Protein AF-A0A382MYD6-F1 (afdb_monomer)

Foldseek 3Di:
DEEEAACCLVVPDPPCVVSVVVRVVVLVVQLVVLVVCPPNDAYEYEHAYDALVVCVVVVHHSPLHDHPVQSVVVVVCRVVHDDHSYYHYHSDGDDDD

Nearest PDB structures (foldseek):
  3d7l-assembly3_G  TM=8.990E-01  e=3.103E-06  Listeria innocua
  3gz4-assembly1_B  TM=7.779E-01  e=1.334E-03  Escherichia coli O6
  5t5q-assembly1_D  TM=7.458E-01  e=4.870E-03  Brucella abortus 2308
  3gem-assembly1_C  TM=7.860E-01  e=8.991E-03  Pseudomonas savastanoi pv. phaseolicola 1448A
  2dtd-assembly1_A  TM=7.368E-01  e=7.329E-03  Thermoplasma acidophilum

InterPro domains:
  IPR036291 NAD(P)-binding domain superfamily [SSF51735] (8-93)

Radius of gyration: 14.16 Å; Cα contacts (8 Å, |Δi|>4): 169; chains: 1; bounding box: 29×30×40 Å

pLDDT: mean 95.49, std 6.43, range [51.78, 98.69]

Secondary structure (DSSP, 8-state):
-EEE--GGGTS--TT-HHHHHHHHHHHHHHHHHHHHTTTT---EEEEE--BHHHHHHTTS-STTSBPHHHHHHHHHHHHHS---S-EEEESSPPPP-

Sequence (97 aa):
FTLTTGGLSQNPEAGTSAVSMVGGGGEAFARGAAIDLKQRYRINVVSPGWVAETRQQMGLDPMPGIWAKDLAKYYVYLVEGTATGEVANADEPLVSS

Mean predicted aligned error: 2.94 Å

Structure (mmCIF, N/CA/C/O backbone):
data_AF-A0A382MYD6-F1
#
_entry.id   AF-A0A382MYD6-F1
#
loop_
_atom_site.group_PDB
_atom_site.id
_atom_site.type_symbol
_atom_site.label_atom_id
_atom_site.label_alt_id
_atom_site.label_comp_id
_atom_site.label_asym_id
_atom_site.label_entity_id
_atom_site.label_seq_id
_atom_site.pdbx_PDB_ins_code
_atom_site.Cartn_x
_atom_site.Cartn_y
_atom_site.Cartn_z
_atom_site.occupancy
_atom_site.B_iso_or_equiv
_atom_site.auth_seq_id
_atom_site.auth_comp_id
_atom_site.auth_asym_id
_atom_site.auth_atom_id
_atom_site.pdbx_PDB_model_num
ATOM 1 N N . PHE A 1 1 ? -9.685 -1.520 7.122 1.00 95.06 1 PHE A N 1
ATOM 2 C CA . PHE A 1 1 ? -9.392 -0.921 5.810 1.00 95.06 1 PHE A CA 1
ATOM 3 C C . PHE A 1 1 ? -7.924 -1.121 5.501 1.00 95.06 1 PHE A C 1
ATOM 5 O O . PHE A 1 1 ? -7.105 -0.957 6.398 1.00 95.06 1 PHE A O 1
ATOM 12 N N . THR A 1 2 ? -7.607 -1.442 4.255 1.00 98.00 2 THR A N 1
ATOM 13 C CA . THR A 1 2 ? -6.228 -1.500 3.767 1.00 98.00 2 THR A CA 1
ATOM 14 C C . THR A 1 2 ? -6.210 -0.753 2.447 1.00 98.00 2 THR A C 1
ATOM 16 O O . THR A 1 2 ? -6.949 -1.115 1.535 1.00 98.00 2 THR A O 1
ATOM 19 N N . LEU A 1 3 ? -5.458 0.340 2.392 1.00 98.12 3 LEU A N 1
ATOM 20 C CA . LEU A 1 3 ? -5.319 1.184 1.211 1.00 98.12 3 LEU A CA 1
ATOM 21 C C . LEU A 1 3 ? -4.022 0.844 0.476 1.00 98.12 3 LEU A C 1
ATOM 23 O O . LEU A 1 3 ? -3.111 0.251 1.052 1.00 98.12 3 LEU A O 1
ATOM 27 N N . THR A 1 4 ? -3.930 1.273 -0.776 1.00 97.81 4 THR A N 1
ATOM 28 C CA . THR A 1 4 ? -2.721 1.143 -1.592 1.00 97.81 4 THR A CA 1
ATOM 29 C C . THR A 1 4 ? -2.179 2.528 -1.906 1.00 97.81 4 THR A C 1
ATOM 31 O O . THR A 1 4 ? -2.932 3.397 -2.349 1.00 97.81 4 THR A O 1
ATOM 34 N N . THR A 1 5 ? -0.881 2.727 -1.690 1.00 97.31 5 THR A N 1
ATOM 35 C CA . THR A 1 5 ? -0.131 3.884 -2.198 1.00 97.31 5 THR A CA 1
ATOM 36 C C . THR A 1 5 ? 0.939 3.390 -3.176 1.00 97.31 5 THR A C 1
ATOM 38 O O . THR A 1 5 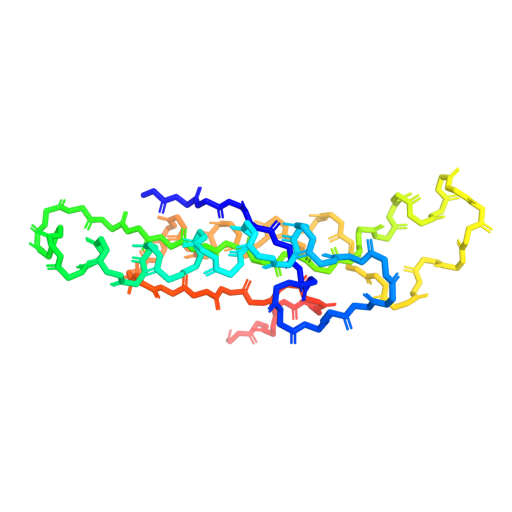? 0.617 2.638 -4.094 1.00 97.31 5 THR A O 1
ATOM 41 N N . GLY A 1 6 ? 2.197 3.789 -3.013 1.00 94.75 6 GLY A N 1
ATOM 42 C CA . GLY A 1 6 ? 3.313 3.342 -3.836 1.00 94.75 6 GLY A CA 1
ATOM 43 C C . GLY A 1 6 ? 4.624 3.879 -3.285 1.00 94.75 6 GLY A C 1
ATOM 44 O O . GLY A 1 6 ? 4.657 5.003 -2.787 1.00 94.75 6 GLY A O 1
ATOM 45 N N . GLY A 1 7 ? 5.701 3.105 -3.423 1.00 94.19 7 GLY A N 1
ATOM 46 C CA . GLY A 1 7 ? 7.008 3.377 -2.816 1.00 94.19 7 GLY A CA 1
ATOM 47 C C . GLY A 1 7 ? 7.620 4.729 -3.192 1.00 94.19 7 GLY A C 1
ATOM 48 O O . GLY A 1 7 ? 8.449 5.252 -2.453 1.00 94.19 7 GLY A O 1
ATOM 49 N N . LEU A 1 8 ? 7.149 5.361 -4.275 1.00 95.19 8 LEU A N 1
ATOM 50 C CA . LEU A 1 8 ? 7.516 6.727 -4.668 1.00 95.19 8 LEU A CA 1
ATOM 51 C C . LEU A 1 8 ? 7.105 7.798 -3.642 1.00 95.19 8 LEU A C 1
ATOM 53 O O . LEU A 1 8 ? 7.591 8.926 -3.720 1.00 95.19 8 LEU A O 1
ATOM 57 N N . SER A 1 9 ? 6.214 7.489 -2.697 1.00 94.69 9 SER A N 1
ATOM 58 C CA . SER A 1 9 ? 5.930 8.359 -1.548 1.00 94.69 9 SER A CA 1
ATOM 59 C C . SER A 1 9 ? 7.125 8.479 -0.595 1.00 94.69 9 SER A C 1
ATOM 61 O O . SER A 1 9 ? 7.313 9.543 -0.010 1.00 94.69 9 SER A O 1
ATOM 63 N N . GLN A 1 10 ? 7.928 7.416 -0.461 1.00 93.00 10 GLN A N 1
ATOM 64 C CA . GLN A 1 10 ? 9.111 7.360 0.408 1.00 93.00 10 GLN A CA 1
ATOM 65 C C . GLN A 1 10 ? 10.406 7.598 -0.372 1.00 93.00 10 GLN A C 1
ATOM 67 O O . GLN A 1 10 ? 11.312 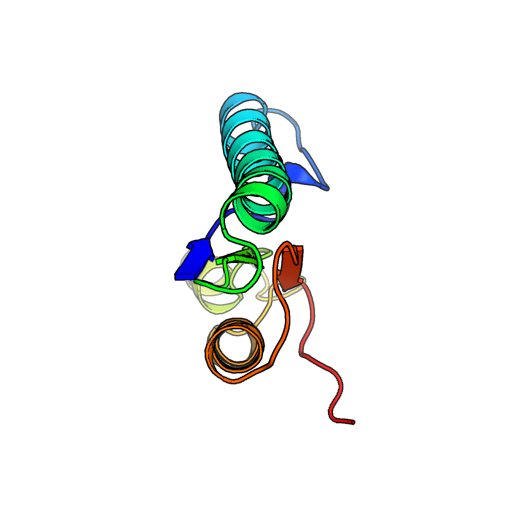8.267 0.117 1.00 93.00 10 GLN A O 1
ATOM 72 N N . ASN A 1 11 ? 10.470 7.070 -1.596 1.00 93.31 11 ASN A N 1
ATOM 73 C CA . ASN A 1 11 ? 11.629 7.108 -2.482 1.00 93.31 11 ASN A CA 1
ATOM 74 C C . ASN A 1 11 ? 11.259 7.847 -3.784 1.00 93.31 11 ASN A C 1
ATOM 76 O O . ASN A 1 11 ? 11.076 7.207 -4.819 1.00 93.31 11 ASN A O 1
ATOM 80 N N . PRO A 1 12 ? 11.052 9.177 -3.749 1.00 94.06 12 PRO A N 1
ATOM 81 C CA . PRO A 1 12 ? 10.665 9.941 -4.930 1.00 94.06 12 PRO A CA 1
ATOM 82 C C . PRO A 1 12 ? 11.774 9.959 -5.989 1.00 94.06 12 PRO A C 1
ATOM 84 O O . PRO A 1 12 ? 12.962 10.013 -5.670 1.00 94.06 12 PRO A O 1
ATOM 87 N N . GLU A 1 13 ? 11.372 10.014 -7.257 1.00 93.38 13 GLU A N 1
ATOM 88 C CA . GLU A 1 13 ? 12.267 10.086 -8.411 1.00 93.38 13 GLU A CA 1
ATOM 89 C C . GLU A 1 13 ? 11.950 11.316 -9.281 1.00 93.38 13 GLU A C 1
ATOM 91 O O . GLU A 1 13 ? 10.936 12.006 -9.120 1.00 93.38 13 GLU A O 1
ATOM 96 N N . ALA A 1 14 ? 12.836 11.631 -10.229 1.00 97.06 14 ALA A N 1
ATOM 97 C CA . ALA A 1 14 ? 12.605 12.731 -11.159 1.00 97.06 14 ALA A CA 1
ATOM 98 C C . ALA A 1 14 ? 11.306 12.503 -11.956 1.00 97.06 14 ALA A C 1
ATOM 100 O O . ALA A 1 14 ? 11.112 11.461 -12.573 1.00 97.06 14 ALA A O 1
ATOM 101 N N . GLY A 1 15 ? 10.412 13.496 -11.951 1.00 97.00 15 GLY A N 1
ATOM 102 C CA . GLY A 1 15 ? 9.121 13.415 -12.644 1.00 97.00 15 GLY A CA 1
ATOM 103 C C . GLY A 1 15 ? 7.984 12.764 -11.845 1.00 97.00 15 GLY A C 1
ATOM 104 O O . GLY A 1 15 ? 6.871 12.693 -12.359 1.00 97.00 15 GLY A O 1
ATOM 105 N N . THR A 1 16 ? 8.202 12.352 -10.589 1.00 96.75 16 THR A N 1
ATOM 106 C CA . THR A 1 16 ? 7.173 11.662 -9.783 1.00 96.75 16 THR A CA 1
ATOM 107 C C . THR A 1 16 ? 6.480 12.546 -8.743 1.00 96.75 16 THR A C 1
ATOM 109 O O . THR A 1 16 ? 5.719 12.039 -7.924 1.00 96.75 16 THR A O 1
ATOM 112 N N . SER A 1 17 ? 6.683 13.868 -8.760 1.00 97.81 17 SER A N 1
ATOM 113 C CA . SER A 1 17 ? 6.218 14.779 -7.695 1.00 97.81 17 SER A CA 1
ATOM 114 C C . SER A 1 17 ? 4.726 14.648 -7.361 1.00 97.81 17 SER A C 1
ATOM 116 O O . SER A 1 17 ? 4.359 14.578 -6.188 1.00 97.81 17 SER A O 1
ATOM 118 N N . ALA A 1 18 ? 3.864 14.560 -8.378 1.00 97.88 18 ALA A N 1
ATOM 119 C CA . ALA A 1 18 ? 2.423 14.428 -8.188 1.00 97.88 18 ALA A CA 1
ATOM 120 C C . ALA A 1 18 ? 2.042 13.096 -7.520 1.00 97.88 18 ALA A C 1
ATOM 122 O O . ALA A 1 18 ? 1.245 13.083 -6.582 1.00 97.88 18 ALA A O 1
ATOM 123 N N . VAL A 1 19 ? 2.631 11.980 -7.962 1.00 96.50 19 VAL A N 1
ATOM 124 C CA . VAL A 1 19 ? 2.327 10.654 -7.399 1.00 96.50 19 VAL A CA 1
ATOM 125 C C . VAL A 1 19 ? 2.927 10.481 -6.003 1.00 96.50 19 VAL A C 1
ATOM 127 O O . VAL A 1 19 ? 2.263 9.929 -5.129 1.00 96.50 19 VAL A O 1
ATOM 130 N N . SER A 1 20 ? 4.115 11.040 -5.753 1.00 97.62 20 SER A N 1
ATOM 131 C CA . SER A 1 20 ? 4.736 11.080 -4.425 1.00 97.62 20 SER A CA 1
ATOM 132 C C . SER A 1 20 ? 3.883 11.873 -3.431 1.00 97.62 20 SER A C 1
ATOM 134 O O . SER A 1 20 ? 3.647 11.403 -2.321 1.00 97.62 20 SER A O 1
ATOM 136 N N . MET A 1 21 ? 3.350 13.034 -3.839 1.00 98.31 21 MET A N 1
ATOM 137 C CA . MET A 1 21 ? 2.448 13.841 -3.009 1.00 98.31 21 MET A CA 1
ATOM 138 C C . MET A 1 21 ? 1.166 13.078 -2.656 1.00 98.31 21 MET A C 1
ATOM 140 O O . MET A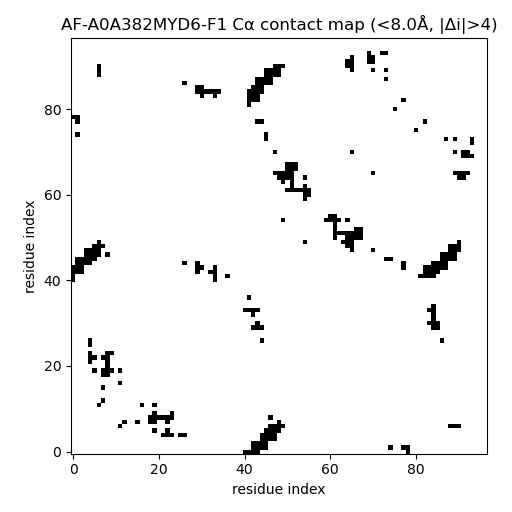 1 21 ? 0.786 13.034 -1.488 1.00 98.31 21 MET A O 1
ATOM 144 N N . VAL A 1 22 ? 0.495 12.474 -3.642 1.00 97.94 22 VAL A N 1
ATOM 145 C CA . VAL A 1 22 ? -0.761 11.7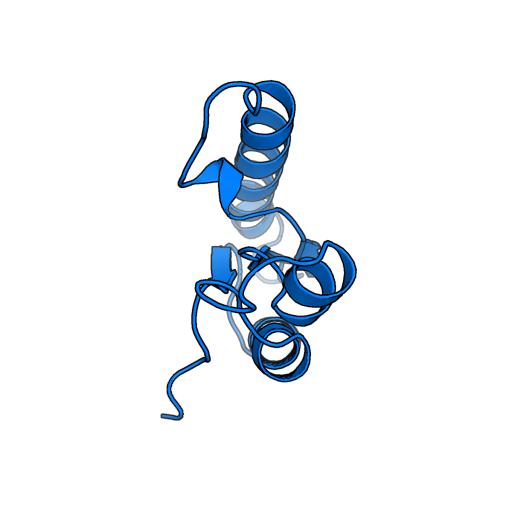43 -3.399 1.00 97.94 22 VAL A CA 1
ATOM 146 C C . VAL A 1 22 ? -0.517 10.511 -2.524 1.00 97.94 22 VAL A C 1
ATOM 148 O O . VAL A 1 22 ? -1.269 10.285 -1.576 1.00 97.94 22 VAL A O 1
ATOM 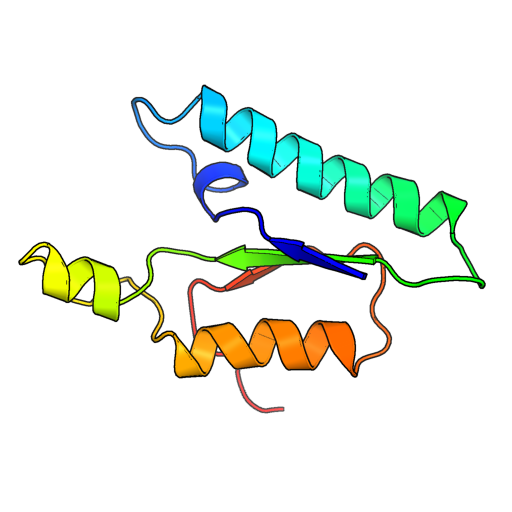151 N N . GLY A 1 23 ? 0.555 9.755 -2.782 1.00 97.81 23 GLY A N 1
ATOM 152 C CA . GLY A 1 23 ? 0.945 8.610 -1.959 1.00 97.81 23 GLY A CA 1
ATOM 153 C C . GLY A 1 23 ? 1.250 9.012 -0.514 1.00 97.81 23 GLY A C 1
ATOM 154 O O . GLY A 1 23 ? 0.656 8.465 0.413 1.00 97.81 23 GLY A O 1
ATOM 155 N N . GLY A 1 24 ? 2.098 10.026 -0.315 1.00 98.31 24 GLY A N 1
ATOM 156 C CA . GLY A 1 24 ? 2.431 10.544 1.016 1.00 98.31 24 GLY A CA 1
ATOM 157 C C . GLY A 1 24 ? 1.217 11.116 1.756 1.00 98.31 24 GLY A C 1
ATOM 158 O O . GLY A 1 24 ? 1.058 10.893 2.957 1.00 98.31 24 GLY A O 1
ATOM 159 N N . GLY A 1 25 ? 0.309 11.782 1.037 1.00 98.44 25 GLY A N 1
ATOM 160 C CA . GLY A 1 25 ? -0.969 12.245 1.575 1.00 98.44 25 GLY A CA 1
ATOM 161 C C . GLY A 1 25 ? -1.858 11.093 2.050 1.00 98.44 25 GLY A C 1
ATOM 162 O O . GLY A 1 25 ? -2.400 11.159 3.151 1.00 98.44 25 GLY A O 1
ATOM 163 N N . GLY A 1 26 ? -1.960 10.013 1.269 1.00 98.38 26 GLY A N 1
ATOM 164 C CA . GLY A 1 26 ? -2.700 8.806 1.649 1.00 98.38 26 GLY A CA 1
ATOM 165 C C . GLY A 1 26 ? -2.134 8.124 2.898 1.00 98.38 26 GLY A C 1
ATOM 166 O O . GLY A 1 26 ? -2.884 7.709 3.782 1.00 98.38 26 GLY A O 1
ATOM 167 N N . GLU A 1 27 ? -0.810 8.070 3.025 1.00 98.50 27 GLU A N 1
ATOM 168 C CA . GLU A 1 27 ? -0.155 7.532 4.217 1.00 98.50 27 GLU A CA 1
ATOM 169 C C . GLU A 1 27 ? -0.335 8.408 5.460 1.00 98.50 27 GLU A C 1
ATOM 171 O O . GLU A 1 27 ? -0.577 7.901 6.557 1.00 98.50 27 GLU A O 1
ATOM 176 N N . ALA A 1 28 ? -0.213 9.730 5.315 1.00 98.56 28 ALA A N 1
ATOM 177 C CA . ALA A 1 28 ? -0.484 10.668 6.400 1.00 98.56 28 ALA A CA 1
ATOM 178 C C . ALA A 1 28 ? -1.955 10.590 6.839 1.00 98.56 28 ALA A C 1
ATOM 180 O O . ALA A 1 28 ? -2.241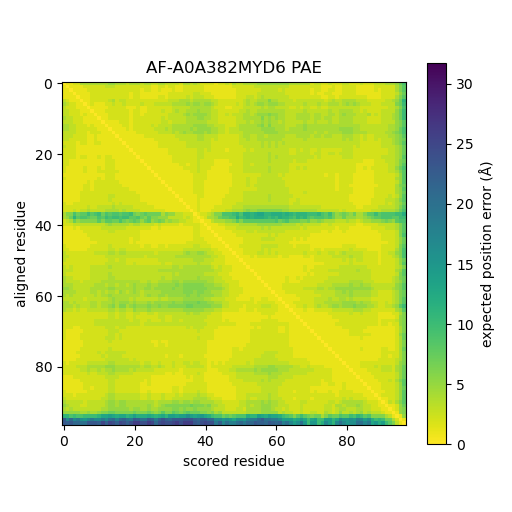 10.558 8.038 1.00 98.56 28 ALA A O 1
ATOM 181 N N . PHE A 1 29 ? -2.875 10.474 5.879 1.00 98.50 29 PHE A N 1
ATOM 182 C CA . PHE A 1 29 ? -4.292 10.257 6.141 1.00 98.50 29 PHE A CA 1
ATOM 183 C C . PHE A 1 29 ? -4.531 8.978 6.946 1.00 98.50 29 PHE A C 1
ATOM 185 O O . PHE A 1 29 ? -5.219 9.037 7.959 1.00 98.50 29 PHE A O 1
ATOM 192 N N . ALA A 1 30 ? -3.946 7.840 6.559 1.00 98.31 30 ALA A N 1
ATOM 193 C CA . ALA A 1 30 ? -4.132 6.585 7.290 1.00 98.31 30 ALA A CA 1
ATOM 194 C C . ALA A 1 30 ? -3.643 6.675 8.746 1.00 98.31 30 ALA A C 1
ATOM 196 O O . ALA A 1 30 ? -4.326 6.195 9.652 1.00 98.31 30 ALA A O 1
ATOM 197 N N . ARG A 1 31 ? -2.506 7.346 8.985 1.00 98.25 31 ARG A N 1
ATOM 198 C CA . ARG A 1 31 ? -1.989 7.618 10.337 1.00 98.25 31 ARG A CA 1
ATOM 199 C C . ARG A 1 31 ? -2.955 8.473 11.166 1.00 98.25 31 ARG A C 1
ATOM 201 O O . ARG A 1 31 ? -3.239 8.120 12.308 1.00 98.25 31 ARG A O 1
ATOM 208 N N . GLY A 1 32 ? -3.491 9.553 10.595 1.00 98.50 32 GLY A N 1
ATOM 209 C CA . GLY A 1 32 ? -4.477 10.410 11.267 1.00 98.50 32 GLY A CA 1
ATOM 210 C C . GLY A 1 32 ? -5.806 9.694 11.525 1.00 98.50 32 GLY A C 1
ATOM 211 O O . GLY A 1 32 ? -6.279 9.635 12.657 1.00 98.50 32 GLY A O 1
ATOM 212 N N . ALA A 1 33 ? -6.361 9.047 10.501 1.00 98.19 33 ALA A N 1
ATOM 213 C CA . ALA A 1 33 ? -7.614 8.307 10.595 1.00 98.19 33 ALA A CA 1
ATOM 214 C C . ALA A 1 33 ? -7.540 7.163 11.617 1.00 98.19 33 ALA A C 1
ATOM 216 O O . ALA A 1 33 ? -8.525 6.885 12.292 1.00 98.19 33 ALA A O 1
ATOM 217 N N . ALA A 1 34 ? -6.386 6.511 11.786 1.00 98.19 34 ALA A N 1
ATOM 218 C CA . ALA A 1 34 ? -6.208 5.494 12.822 1.00 98.19 34 ALA A CA 1
ATOM 219 C C . ALA A 1 34 ? -6.399 6.044 14.250 1.00 98.19 34 ALA A C 1
ATOM 221 O O . ALA A 1 34 ? -6.876 5.315 15.123 1.00 98.19 34 ALA A O 1
ATOM 222 N N . ILE A 1 35 ? -6.060 7.316 14.491 1.00 98.19 35 ILE A N 1
ATOM 223 C CA . ILE A 1 35 ? -6.296 7.994 15.774 1.00 98.19 35 ILE A CA 1
ATOM 224 C C . ILE A 1 35 ? -7.794 8.261 15.951 1.00 98.19 35 ILE A C 1
ATOM 226 O O . ILE A 1 35 ? -8.355 7.919 16.994 1.00 98.19 35 ILE A O 1
ATOM 230 N N . ASP A 1 36 ? -8.451 8.799 14.924 1.00 97.94 36 ASP A N 1
ATOM 231 C CA . ASP A 1 36 ? -9.878 9.147 14.970 1.00 97.94 36 ASP A CA 1
ATOM 232 C C . ASP A 1 36 ? -10.787 7.909 15.072 1.00 97.94 36 ASP A C 1
ATOM 234 O O . ASP A 1 36 ? -11.828 7.928 15.732 1.00 97.94 36 ASP A O 1
ATOM 238 N N . LEU A 1 37 ? -10.387 6.800 14.443 1.00 96.31 37 LEU A N 1
ATOM 239 C CA . LEU A 1 37 ? -11.138 5.539 14.391 1.00 96.31 37 LEU A CA 1
ATOM 240 C C . LEU A 1 37 ? -10.835 4.589 15.559 1.00 96.31 37 LEU A C 1
ATOM 242 O O . LEU A 1 37 ? -11.355 3.465 15.583 1.00 96.31 37 LEU A O 1
ATOM 246 N N . LYS A 1 38 ? -10.000 5.009 16.515 1.00 89.75 38 LYS A N 1
ATOM 247 C CA . LYS A 1 38 ? -9.507 4.172 17.615 1.00 89.75 38 LYS A CA 1
ATOM 248 C C . LYS A 1 38 ? -10.648 3.403 18.303 1.00 89.75 38 LYS A C 1
ATOM 250 O O . LYS A 1 38 ? -11.703 3.956 18.600 1.00 89.75 38 LYS A O 1
ATOM 255 N N . GLN A 1 39 ? -10.415 2.112 18.571 1.00 86.88 39 GLN A N 1
ATOM 256 C CA . GLN A 1 39 ? -11.379 1.153 19.153 1.00 86.88 39 GLN A CA 1
ATOM 257 C C . GLN A 1 39 ? -12.629 0.838 18.302 1.00 86.88 39 GLN A C 1
ATOM 259 O O . GLN A 1 39 ? -13.510 0.125 18.778 1.00 86.88 39 GLN A O 1
ATOM 264 N N . ARG A 1 40 ? -12.737 1.330 17.058 1.00 93.88 40 ARG A N 1
ATOM 265 C CA . ARG A 1 40 ? -13.886 1.048 16.172 1.00 93.88 40 ARG A CA 1
ATOM 266 C C . ARG A 1 40 ? -13.483 0.333 14.893 1.00 93.88 40 ARG A C 1
ATOM 268 O O . ARG A 1 40 ? -14.016 -0.726 14.585 1.00 93.88 40 ARG A O 1
ATOM 275 N N . TYR A 1 41 ? -12.536 0.910 14.160 1.00 96.44 41 TYR A N 1
ATOM 276 C CA . TYR A 1 41 ? -12.053 0.365 12.897 1.00 96.44 41 TYR A CA 1
ATOM 277 C C . TYR A 1 41 ? -10.533 0.470 12.821 1.00 96.44 41 TYR A C 1
ATOM 279 O O . TYR A 1 41 ? -9.930 1.347 13.434 1.00 96.44 41 TYR A O 1
ATOM 287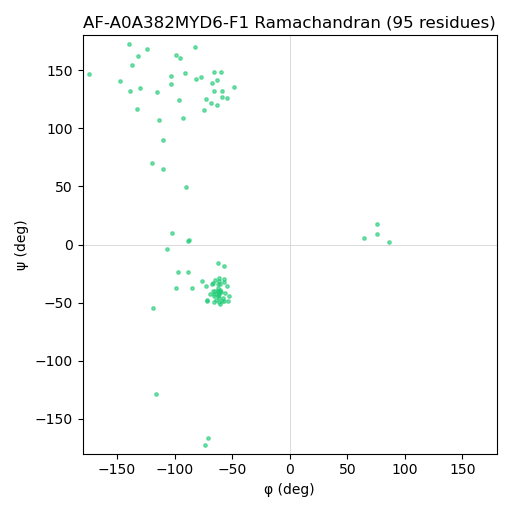 N N . ARG A 1 42 ? -9.923 -0.419 12.035 1.00 97.56 42 ARG A N 1
ATOM 288 C CA . ARG A 1 42 ? -8.500 -0.355 11.685 1.00 97.56 42 ARG A CA 1
ATOM 289 C C . ARG A 1 42 ? -8.337 0.175 10.270 1.00 97.56 42 ARG A C 1
ATOM 291 O O . ARG A 1 42 ? -9.141 -0.158 9.393 1.00 97.56 42 ARG A O 1
ATOM 298 N N . ILE A 1 43 ? -7.285 0.942 10.029 1.00 98.50 43 ILE A N 1
ATOM 299 C CA . ILE A 1 43 ? -6.890 1.410 8.698 1.00 98.50 43 ILE A CA 1
ATOM 300 C C . ILE A 1 43 ? -5.377 1.312 8.557 1.00 98.50 43 ILE A C 1
ATOM 302 O O . ILE A 1 43 ? -4.669 1.749 9.449 1.00 98.50 43 ILE A O 1
ATOM 306 N N . ASN A 1 44 ? -4.895 0.745 7.456 1.00 98.50 44 ASN A N 1
ATOM 307 C CA . ASN A 1 44 ? -3.471 0.635 7.136 1.00 98.50 44 ASN A CA 1
ATOM 308 C C . ASN A 1 44 ? -3.240 0.896 5.643 1.00 98.50 44 ASN A C 1
ATOM 310 O O . ASN A 1 44 ? -4.198 0.989 4.867 1.00 98.50 44 ASN A O 1
ATOM 314 N N . VAL A 1 45 ? -1.975 0.973 5.242 1.00 98.69 45 VAL A N 1
ATOM 315 C CA . VAL A 1 45 ? -1.531 1.198 3.864 1.00 98.69 45 VAL A CA 1
ATOM 316 C C . VAL A 1 45 ? -0.490 0.152 3.482 1.00 98.69 45 VAL A C 1
ATOM 318 O O . VAL A 1 45 ? 0.450 -0.083 4.235 1.00 98.69 45 VAL A O 1
ATOM 321 N N . VAL A 1 46 ? -0.625 -0.431 2.294 1.00 98.44 46 VAL A N 1
ATOM 322 C CA . VAL A 1 46 ? 0.482 -1.100 1.600 1.00 98.44 46 VAL A CA 1
ATOM 323 C C . VAL A 1 46 ? 1.079 -0.104 0.609 1.00 98.44 46 VAL A C 1
ATOM 325 O O . VAL A 1 46 ? 0.359 0.428 -0.242 1.00 98.44 46 VAL A O 1
ATOM 328 N N . SER A 1 47 ? 2.383 0.141 0.715 1.00 97.69 47 SER A N 1
ATOM 329 C CA . SER A 1 47 ? 3.147 0.994 -0.196 1.00 97.69 47 SER A CA 1
ATOM 330 C C . SER A 1 47 ? 4.084 0.113 -1.031 1.00 97.69 47 SER A C 1
ATOM 332 O O . SER A 1 47 ? 5.176 -0.223 -0.574 1.00 97.69 47 SER A O 1
ATOM 334 N N . PRO A 1 48 ? 3.635 -0.373 -2.204 1.00 96.56 48 PRO A N 1
ATOM 335 C CA . PRO A 1 48 ? 4.419 -1.294 -3.020 1.00 96.56 48 PRO A CA 1
ATOM 336 C C . PRO A 1 48 ? 5.537 -0.600 -3.794 1.00 96.56 48 PRO A C 1
ATOM 338 O O . PRO A 1 48 ? 5.336 0.485 -4.350 1.00 96.56 48 PRO A O 1
ATOM 341 N N . GLY A 1 49 ? 6.664 -1.296 -3.928 1.00 93.19 49 GLY A N 1
ATOM 342 C CA . GLY A 1 49 ? 7.645 -1.039 -4.975 1.00 93.19 49 GLY A CA 1
ATOM 343 C C . GLY A 1 49 ? 7.142 -1.465 -6.357 1.00 93.19 49 GLY A C 1
ATOM 344 O O . GLY A 1 49 ? 5.960 -1.753 -6.572 1.00 93.19 49 GLY A O 1
ATOM 345 N N . TRP A 1 50 ? 8.046 -1.529 -7.335 1.00 94.19 50 TRP A N 1
ATOM 346 C CA . TRP A 1 50 ? 7.683 -2.024 -8.664 1.00 94.19 50 TRP A CA 1
ATOM 347 C C . TRP A 1 50 ? 7.317 -3.508 -8.619 1.00 94.19 50 TRP A C 1
ATOM 349 O O . TRP A 1 50 ? 8.082 -4.330 -8.125 1.00 94.19 50 TRP A O 1
ATOM 359 N N . VAL A 1 51 ? 6.190 -3.871 -9.227 1.00 96.88 51 VAL A N 1
ATOM 360 C CA . VAL A 1 51 ? 5.821 -5.280 -9.403 1.00 96.88 51 VAL A CA 1
ATOM 361 C C . VAL A 1 51 ? 6.717 -5.911 -10.472 1.00 96.88 51 VAL A C 1
ATOM 363 O O . VAL A 1 51 ? 6.815 -5.402 -11.594 1.00 96.88 51 VAL A O 1
ATOM 366 N N . ALA A 1 52 ? 7.376 -7.015 -10.124 1.00 97.69 52 ALA A N 1
ATOM 367 C CA . ALA A 1 52 ? 8.349 -7.701 -10.971 1.00 97.69 52 ALA A CA 1
ATOM 368 C C . ALA A 1 52 ? 7.733 -8.169 -12.301 1.00 97.69 52 ALA A C 1
ATOM 370 O O . ALA A 1 52 ? 8.329 -7.978 -13.360 1.00 97.69 52 ALA A O 1
ATOM 371 N N . GLU A 1 53 ? 6.507 -8.696 -12.277 1.00 98.00 53 GLU A N 1
ATOM 372 C CA . GLU A 1 53 ? 5.778 -9.109 -13.479 1.00 98.00 53 GLU A CA 1
ATOM 373 C C . GLU A 1 53 ? 5.537 -7.930 -14.440 1.00 98.00 53 GLU A C 1
ATOM 375 O O . GLU A 1 53 ? 5.694 -8.075 -15.653 1.00 98.00 53 GLU A O 1
ATOM 380 N N . THR A 1 54 ? 5.226 -6.740 -13.914 1.00 96.31 54 THR A N 1
ATOM 381 C CA . THR A 1 54 ? 5.051 -5.523 -14.725 1.00 96.31 54 THR A CA 1
ATOM 382 C C . THR A 1 54 ? 6.368 -5.088 -15.368 1.00 96.31 54 THR A C 1
ATOM 384 O O . THR A 1 54 ? 6.387 -4.728 -16.544 1.00 96.31 54 THR A O 1
ATOM 387 N N . ARG A 1 55 ? 7.493 -5.178 -14.641 1.00 96.56 55 ARG A N 1
ATOM 388 C CA . ARG A 1 55 ? 8.836 -4.910 -15.197 1.00 96.56 55 ARG A CA 1
ATOM 389 C C . ARG A 1 55 ? 9.130 -5.825 -16.381 1.00 96.56 55 ARG A C 1
ATOM 391 O O . ARG A 1 55 ? 9.526 -5.339 -17.438 1.00 96.56 55 ARG A O 1
ATOM 398 N N . GLN A 1 56 ? 8.849 -7.120 -16.234 1.00 97.94 56 GLN A N 1
ATOM 399 C CA . GLN A 1 56 ? 9.038 -8.101 -17.305 1.00 97.94 56 GLN A CA 1
ATOM 400 C C . GLN A 1 56 ? 8.170 -7.798 -18.530 1.00 97.94 56 GLN A C 1
ATOM 402 O O . GLN A 1 56 ? 8.664 -7.852 -19.654 1.00 97.94 56 GLN A O 1
ATOM 407 N N . GLN A 1 57 ? 6.901 -7.426 -18.332 1.00 97.75 57 GLN A N 1
ATOM 408 C CA . GLN A 1 57 ? 6.004 -7.033 -19.429 1.00 97.75 57 GLN A CA 1
ATOM 409 C C . GLN A 1 57 ? 6.502 -5.796 -20.189 1.00 97.75 57 GLN A C 1
ATOM 411 O O . GLN A 1 57 ? 6.245 -5.664 -21.383 1.00 97.75 57 GLN A O 1
ATOM 416 N N . MET A 1 58 ? 7.244 -4.915 -19.517 1.00 96.75 58 MET A N 1
ATOM 417 C CA . MET A 1 58 ? 7.883 -3.740 -20.113 1.00 96.75 58 MET A CA 1
ATOM 418 C C . MET A 1 58 ? 9.280 -4.029 -20.696 1.00 96.75 58 MET A C 1
ATOM 420 O O . MET A 1 58 ? 9.946 -3.105 -21.158 1.00 96.75 58 MET A O 1
ATOM 424 N N . GLY A 1 59 ? 9.738 -5.287 -20.686 1.00 97.88 59 GLY A N 1
ATOM 425 C CA . GLY A 1 59 ? 11.054 -5.687 -21.197 1.00 97.88 59 GLY A CA 1
ATOM 426 C C . GLY A 1 59 ? 12.230 -5.331 -20.279 1.00 97.88 59 GLY A C 1
ATOM 427 O O . GLY A 1 59 ? 13.370 -5.291 -20.737 1.00 97.88 59 GLY A O 1
ATOM 428 N N . LEU A 1 60 ? 11.965 -5.054 -19.001 1.00 97.31 60 LEU A N 1
ATOM 429 C CA . LEU A 1 60 ? 12.973 -4.736 -17.989 1.00 97.31 60 LEU A CA 1
ATOM 430 C C . LEU A 1 60 ? 13.367 -5.985 -17.185 1.00 97.31 60 LEU A C 1
ATOM 432 O O . LEU A 1 60 ? 12.610 -6.956 -17.114 1.00 97.31 60 LEU A O 1
ATOM 436 N N . ASP A 1 61 ? 14.529 -5.931 -16.524 1.00 97.50 61 ASP A N 1
ATOM 437 C CA . ASP A 1 61 ? 14.891 -6.929 -15.511 1.00 97.50 61 ASP A CA 1
ATOM 438 C C . ASP A 1 61 ? 13.826 -6.935 -14.395 1.00 97.50 61 ASP A C 1
ATOM 440 O O . ASP A 1 61 ? 13.442 -5.852 -13.927 1.00 97.50 61 ASP A O 1
ATOM 444 N N . PRO A 1 62 ? 13.312 -8.108 -13.969 1.00 96.00 62 PRO A N 1
ATOM 445 C CA . PRO A 1 62 ? 12.311 -8.192 -12.907 1.00 96.00 62 PRO A CA 1
ATOM 446 C C . PRO A 1 62 ? 12.777 -7.541 -11.603 1.00 96.00 62 PRO A C 1
ATOM 448 O O . PRO A 1 62 ? 11.955 -6.993 -10.874 1.00 96.00 62 PRO A O 1
ATOM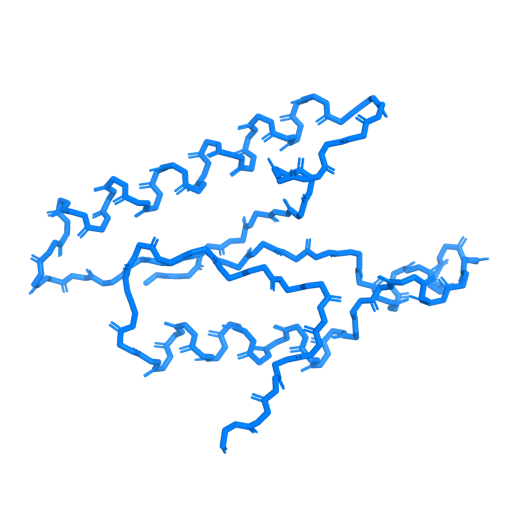 451 N N . MET A 1 63 ? 14.073 -7.568 -11.300 1.00 95.94 63 MET A N 1
ATOM 452 C CA . MET A 1 63 ? 14.647 -6.962 -10.106 1.00 95.94 63 MET A CA 1
ATOM 453 C C . MET A 1 63 ? 15.082 -5.511 -10.381 1.00 95.94 63 MET A C 1
ATOM 455 O O . MET A 1 63 ? 15.454 -5.171 -11.509 1.00 95.94 63 MET A O 1
ATOM 459 N N . PRO A 1 64 ? 15.009 -4.612 -9.381 1.00 91.31 64 PRO A N 1
ATOM 460 C CA . PRO A 1 64 ? 14.670 -4.842 -7.970 1.00 91.31 64 PRO A CA 1
ATOM 461 C C . PRO A 1 64 ? 13.158 -4.720 -7.662 1.00 91.31 64 PRO A C 1
ATOM 463 O O . PRO A 1 64 ? 12.767 -3.971 -6.776 1.00 91.31 64 PRO A O 1
ATOM 466 N N . GLY A 1 65 ? 12.278 -5.379 -8.423 1.00 94.00 65 GLY A N 1
ATOM 467 C CA . GLY A 1 65 ? 10.852 -5.444 -8.111 1.00 94.00 65 GLY A CA 1
ATOM 468 C C . GLY A 1 65 ? 10.480 -6.521 -7.086 1.00 94.00 65 GLY A C 1
ATOM 469 O O . GLY A 1 65 ? 11.258 -7.422 -6.783 1.00 94.00 65 GLY A O 1
ATOM 470 N N . ILE A 1 66 ? 9.236 -6.470 -6.620 1.00 96.88 66 ILE A N 1
ATOM 471 C CA . ILE A 1 66 ? 8.611 -7.494 -5.778 1.00 96.88 66 ILE A CA 1
ATOM 472 C C . ILE A 1 66 ? 7.661 -8.352 -6.619 1.00 96.88 66 ILE A C 1
ATOM 474 O O . ILE A 1 66 ? 6.902 -7.836 -7.440 1.00 96.88 66 ILE A O 1
ATOM 478 N N . TRP A 1 67 ? 7.666 -9.670 -6.421 1.00 97.44 67 TRP A N 1
ATOM 479 C CA . TRP A 1 67 ? 6.680 -10.544 -7.065 1.00 97.44 67 TRP A CA 1
ATOM 480 C C . TRP A 1 67 ? 5.281 -10.270 -6.514 1.00 97.44 67 TRP A C 1
ATOM 482 O O . TRP A 1 67 ? 5.102 -10.163 -5.297 1.00 97.44 67 TRP A O 1
ATOM 492 N N . ALA A 1 68 ? 4.264 -10.247 -7.378 1.00 97.25 68 ALA A N 1
ATOM 493 C CA . ALA A 1 68 ? 2.884 -9.969 -6.969 1.00 97.25 68 ALA A CA 1
ATOM 494 C C . ALA A 1 68 ? 2.391 -10.908 -5.850 1.00 97.25 68 ALA A C 1
ATOM 496 O O . ALA A 1 68 ? 1.684 -10.482 -4.935 1.00 97.25 68 ALA A O 1
ATOM 497 N N . LYS A 1 69 ? 2.817 -12.179 -5.877 1.00 97.12 69 LYS A N 1
ATOM 498 C CA . LYS A 1 69 ? 2.497 -13.170 -4.835 1.00 97.12 69 LYS A CA 1
ATOM 499 C C . LYS A 1 69 ? 3.053 -12.801 -3.453 1.00 97.12 69 LYS A C 1
ATOM 501 O O . LYS A 1 69 ? 2.436 -13.126 -2.443 1.00 97.12 69 LYS A O 1
ATOM 506 N N . ASP A 1 70 ? 4.221 -12.165 -3.404 1.00 97.31 70 ASP A N 1
ATOM 507 C CA . ASP A 1 70 ? 4.887 -11.786 -2.159 1.00 97.31 70 ASP A CA 1
ATOM 508 C C . ASP A 1 70 ? 4.349 -10.440 -1.669 1.00 97.31 70 ASP A C 1
ATOM 510 O O . ASP A 1 70 ? 4.052 -10.299 -0.484 1.00 97.31 70 ASP A O 1
ATOM 514 N N . LEU A 1 71 ? 4.062 -9.516 -2.592 1.00 97.56 71 LEU A N 1
ATOM 515 C CA . LEU A 1 71 ? 3.314 -8.291 -2.312 1.00 97.56 71 LEU A CA 1
ATOM 516 C C . LEU A 1 71 ? 1.937 -8.583 -1.689 1.00 97.56 71 LEU A C 1
ATOM 518 O O . LEU A 1 71 ? 1.538 -7.931 -0.725 1.00 97.56 71 LEU A O 1
ATOM 522 N N . ALA A 1 72 ? 1.210 -9.590 -2.182 1.00 97.69 72 ALA A N 1
ATOM 523 C CA . ALA A 1 72 ? -0.102 -9.961 -1.644 1.00 97.69 72 ALA A CA 1
ATOM 524 C C . ALA A 1 72 ? -0.064 -10.307 -0.142 1.00 97.69 72 ALA A C 1
ATOM 526 O O . ALA A 1 72 ? -1.031 -10.044 0.576 1.00 97.69 72 ALA A O 1
ATOM 527 N N . LYS A 1 73 ? 1.062 -10.829 0.364 1.00 97.94 73 LYS A N 1
ATOM 528 C CA . LYS A 1 73 ? 1.220 -11.177 1.784 1.00 97.94 73 LYS A CA 1
ATOM 529 C C . LYS A 1 73 ? 1.172 -9.951 2.696 1.00 97.94 73 LYS A C 1
ATOM 531 O O . LYS A 1 73 ? 0.671 -10.064 3.808 1.00 97.94 73 LYS A O 1
ATOM 536 N N . TYR A 1 74 ? 1.602 -8.780 2.223 1.00 98.25 74 TYR A N 1
ATOM 537 C CA . TYR A 1 74 ? 1.472 -7.522 2.966 1.00 98.25 74 TYR A CA 1
ATOM 538 C C . TYR A 1 74 ? 0.009 -7.121 3.169 1.00 98.25 74 TYR A C 1
ATOM 540 O O . TYR A 1 74 ? -0.378 -6.690 4.256 1.00 98.25 74 TYR A O 1
ATOM 548 N N . TYR A 1 75 ? -0.830 -7.312 2.146 1.00 98.19 75 TYR A N 1
ATOM 549 C CA . TYR A 1 75 ? -2.266 -7.070 2.276 1.00 98.19 75 TYR A CA 1
ATOM 550 C C . TYR A 1 75 ? -2.893 -8.023 3.287 1.00 98.19 75 TYR A C 1
ATOM 552 O O . TYR A 1 75 ? -3.611 -7.565 4.173 1.00 98.19 75 TYR A O 1
ATOM 560 N N . VAL A 1 76 ? -2.592 -9.322 3.188 1.00 98.00 76 VAL A N 1
ATOM 561 C CA . VAL A 1 76 ? -3.080 -10.334 4.139 1.00 98.00 76 VAL A CA 1
ATOM 562 C C . VAL A 1 76 ? -2.650 -9.979 5.563 1.00 98.00 76 VAL A C 1
ATOM 564 O O . VAL A 1 76 ? -3.500 -9.895 6.445 1.00 98.00 76 VAL A O 1
ATOM 567 N N . TYR A 1 77 ? -1.370 -9.655 5.768 1.00 97.25 77 TYR A N 1
ATOM 568 C CA . TYR A 1 77 ? -0.827 -9.247 7.064 1.00 97.25 77 TYR A CA 1
ATOM 569 C C . TYR A 1 77 ? -1.607 -8.082 7.692 1.00 97.25 77 TYR A C 1
ATOM 571 O O . TYR A 1 77 ? -2.024 -8.164 8.846 1.00 97.25 77 TYR A O 1
ATOM 579 N N . LEU A 1 78 ? -1.875 -7.013 6.937 1.00 97.81 78 LEU A N 1
ATOM 580 C CA . LEU A 1 78 ? -2.581 -5.841 7.465 1.00 97.81 78 LEU A CA 1
ATOM 581 C C . LEU A 1 78 ? -4.094 -6.055 7.625 1.00 97.81 78 LEU A C 1
ATOM 583 O O . LEU A 1 78 ? -4.715 -5.462 8.519 1.00 97.81 78 LEU A O 1
ATOM 587 N N . VAL A 1 79 ? -4.702 -6.873 6.760 1.00 97.38 79 VAL A N 1
ATOM 588 C CA . VAL A 1 79 ? -6.131 -7.209 6.825 1.00 97.38 79 VAL A CA 1
ATOM 589 C C . VAL A 1 79 ? -6.415 -8.123 8.013 1.00 97.38 79 VAL A C 1
ATOM 591 O O . VAL A 1 79 ? -7.321 -7.819 8.787 1.00 97.38 79 VAL A O 1
ATOM 594 N N . GLU A 1 80 ? -5.647 -9.194 8.186 1.00 96.62 80 GLU A N 1
ATOM 595 C CA . GLU A 1 80 ? -5.886 -10.221 9.209 1.00 96.62 80 GLU A CA 1
ATOM 596 C C . GLU A 1 80 ? -5.208 -9.907 10.547 1.00 96.62 80 GLU A C 1
ATOM 598 O O . GLU A 1 80 ? -5.664 -10.359 11.596 1.00 96.62 80 GLU A O 1
ATOM 603 N N . GLY A 1 81 ? -4.147 -9.097 10.529 1.00 95.00 81 GLY A N 1
ATOM 604 C CA . GLY A 1 81 ? -3.423 -8.675 11.721 1.00 95.00 81 GLY A CA 1
ATOM 605 C C . GLY A 1 81 ? -4.168 -7.646 12.572 1.00 95.00 81 GLY A C 1
ATOM 606 O O . GLY A 1 81 ? -5.328 -7.295 12.351 1.00 95.00 81 GLY A O 1
ATOM 607 N N . THR A 1 82 ? -3.470 -7.119 13.575 1.00 96.06 82 THR A N 1
ATOM 608 C CA . THR A 1 82 ? -4.028 -6.178 14.562 1.00 96.06 82 THR A CA 1
ATOM 609 C C . THR A 1 82 ? -3.556 -4.738 14.371 1.00 96.06 82 THR A C 1
ATOM 611 O O . THR A 1 82 ? -4.050 -3.842 15.057 1.00 96.06 82 THR A O 1
ATOM 614 N N . ALA A 1 83 ? -2.651 -4.496 13.418 1.00 96.56 83 ALA A N 1
ATOM 615 C CA . ALA A 1 83 ? -2.097 -3.181 13.126 1.00 96.56 83 ALA A CA 1
ATOM 616 C C . ALA A 1 83 ? -3.171 -2.153 12.730 1.00 96.56 83 ALA A C 1
ATOM 618 O O . ALA A 1 83 ? -4.186 -2.490 12.102 1.00 96.56 83 ALA A O 1
ATOM 619 N N . THR A 1 84 ? -2.924 -0.889 13.079 1.00 98.00 84 THR A N 1
ATOM 620 C CA . THR A 1 84 ? -3.671 0.284 12.611 1.00 98.00 84 THR A CA 1
ATOM 621 C C . THR A 1 84 ? -2.729 1.486 12.505 1.00 98.00 84 THR A C 1
ATOM 623 O O . THR A 1 84 ? -1.879 1.684 13.369 1.00 98.00 84 THR A O 1
ATOM 626 N N . GLY A 1 85 ? -2.896 2.302 11.467 1.00 97.88 85 GLY A N 1
ATOM 627 C CA . GLY A 1 85 ? -2.026 3.434 11.139 1.00 97.88 85 GLY A CA 1
ATOM 628 C C . GLY A 1 85 ? -0.695 3.029 10.502 1.00 97.88 85 GLY A C 1
ATOM 629 O O . GLY A 1 85 ? 0.184 3.877 10.359 1.00 97.88 85 GLY A O 1
ATOM 630 N N . GLU A 1 86 ? -0.531 1.756 10.136 1.00 97.88 86 GLU A N 1
ATOM 631 C CA . GLU A 1 86 ? 0.714 1.240 9.575 1.00 97.88 86 GLU A CA 1
ATOM 632 C C . GLU A 1 86 ? 0.833 1.551 8.080 1.00 97.88 86 GLU A C 1
ATOM 634 O O . GLU A 1 86 ? -0.149 1.485 7.334 1.00 97.88 86 GLU A O 1
ATOM 639 N N . VAL A 1 87 ? 2.059 1.859 7.656 1.00 98.00 87 VAL A N 1
ATOM 640 C CA . VAL A 1 87 ? 2.471 1.899 6.253 1.00 98.00 87 VAL A CA 1
ATOM 641 C C . VAL A 1 87 ? 3.470 0.772 6.053 1.00 98.00 87 VAL A C 1
ATOM 643 O O . VAL A 1 87 ? 4.599 0.854 6.536 1.00 98.00 87 VAL A O 1
ATOM 646 N N . ALA A 1 88 ? 3.049 -0.282 5.367 1.00 97.25 88 ALA A N 1
ATOM 647 C CA . ALA A 1 88 ? 3.903 -1.417 5.083 1.00 97.25 88 ALA A CA 1
ATOM 648 C C . ALA A 1 88 ? 4.576 -1.221 3.719 1.00 97.25 88 ALA A C 1
ATOM 650 O O . ALA A 1 88 ? 3.916 -1.282 2.677 1.00 97.25 88 ALA A O 1
ATOM 651 N N . ASN A 1 89 ? 5.883 -0.957 3.741 1.00 95.44 89 ASN A N 1
ATOM 652 C CA . ASN A 1 89 ? 6.700 -0.840 2.536 1.00 95.44 89 ASN A CA 1
ATOM 653 C C . ASN A 1 89 ? 6.948 -2.239 1.970 1.00 95.44 89 ASN A C 1
ATOM 655 O O . ASN A 1 89 ? 7.565 -3.084 2.623 1.00 95.44 89 ASN A O 1
ATOM 659 N N . ALA A 1 90 ? 6.429 -2.483 0.773 1.00 95.44 90 ALA A N 1
ATOM 660 C CA . ALA A 1 90 ? 6.460 -3.781 0.120 1.00 95.44 90 ALA A CA 1
ATOM 661 C C . ALA A 1 90 ? 7.409 -3.739 -1.081 1.00 95.44 90 ALA A C 1
ATOM 663 O O . ALA A 1 90 ? 6.984 -3.842 -2.232 1.00 95.44 90 ALA A O 1
ATOM 664 N N . ASP A 1 91 ? 8.692 -3.540 -0.782 1.00 91.69 91 ASP A N 1
ATOM 665 C CA . ASP A 1 91 ? 9.794 -3.577 -1.754 1.00 91.69 91 ASP A CA 1
ATOM 666 C C . ASP A 1 91 ? 10.496 -4.947 -1.768 1.00 91.69 91 ASP A C 1
ATOM 668 O O . ASP A 1 91 ? 11.065 -5.356 -2.775 1.00 91.69 91 ASP A O 1
ATOM 672 N N . GLU A 1 92 ? 10.391 -5.697 -0.669 1.00 91.19 92 GLU A N 1
ATOM 673 C CA . GLU A 1 92 ? 10.972 -7.028 -0.486 1.00 91.19 92 GLU A CA 1
ATOM 674 C C . GLU A 1 92 ? 9.917 -7.993 0.078 1.00 91.19 92 GLU A C 1
ATOM 676 O O . GLU A 1 92 ? 8.891 -7.547 0.585 1.00 91.19 92 GLU A O 1
ATOM 681 N N . PRO A 1 93 ? 10.098 -9.322 -0.004 1.00 92.06 93 PRO A N 1
ATOM 682 C CA . PRO A 1 93 ? 9.185 -10.262 0.641 1.00 92.06 93 PRO A CA 1
ATOM 683 C C . PRO A 1 93 ? 9.183 -10.108 2.169 1.00 92.06 93 PRO A C 1
ATOM 685 O O . PRO A 1 93 ? 10.241 -9.969 2.780 1.00 92.06 93 PRO A O 1
ATOM 688 N N . LEU A 1 94 ? 8.009 -10.244 2.801 1.00 90.12 94 LEU A N 1
ATOM 689 C CA . LEU A 1 94 ? 7.927 -10.374 4.259 1.00 90.12 94 LEU A CA 1
ATOM 690 C C . LEU A 1 94 ? 8.816 -11.530 4.728 1.00 90.12 94 LEU A C 1
ATOM 692 O O . LEU A 1 94 ? 8.658 -12.669 4.275 1.00 90.12 94 LEU A O 1
ATOM 696 N N . VAL A 1 95 ? 9.717 -11.246 5.666 1.00 80.00 95 VAL A N 1
ATOM 697 C CA . VAL A 1 95 ? 10.474 -12.286 6.361 1.00 80.00 95 VAL A CA 1
ATOM 698 C C . VAL A 1 95 ? 9.486 -13.049 7.240 1.00 80.00 95 VAL A C 1
ATOM 700 O O . VAL A 1 95 ? 8.799 -12.448 8.064 1.00 80.00 95 VAL A O 1
ATOM 703 N N . SER A 1 96 ? 9.368 -14.362 7.041 1.00 59.69 96 SER A N 1
ATOM 704 C CA . SER A 1 96 ? 8.553 -15.207 7.917 1.00 59.69 96 SER A CA 1
ATOM 705 C C . SER A 1 96 ? 9.134 -15.174 9.329 1.00 59.69 96 SER A C 1
ATOM 707 O O . SER A 1 96 ? 10.297 -15.545 9.508 1.00 59.69 96 SER A O 1
ATOM 709 N N . SER A 1 97 ? 8.337 -14.722 10.296 1.00 51.78 97 SER A N 1
ATOM 710 C CA . SER A 1 97 ? 8.604 -14.878 11.726 1.00 51.78 97 SER A CA 1
ATOM 711 C C . SER A 1 97 ? 8.404 -16.311 12.209 1.00 51.78 97 SER A C 1
ATOM 713 O O . SER A 1 97 ? 7.631 -17.064 11.572 1.00 51.78 97 SER A O 1
#

Organism: NCBI:txid408172

Solvent-accessible surface area (backbone atoms only — not comparable to full-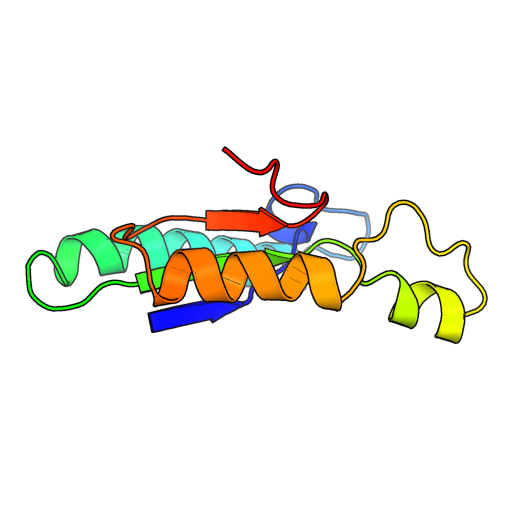atom values): 5301 Å² total; per-residue (Å²): 88,75,45,79,54,31,35,39,39,80,59,67,56,93,92,35,65,69,60,18,50,54,22,39,49,53,51,52,46,28,40,52,48,24,64,77,31,57,100,76,54,46,24,29,32,42,22,38,41,52,45,15,67,59,30,43,76,72,75,42,68,40,67,89,31,22,49,65,78,44,48,49,49,57,55,50,49,54,69,76,47,85,63,54,35,45,74,45,74,32,48,61,66,78,79,86,126